Protein AF-A0A968FTC0-F1 (afdb_monomer_lite)

Sequence (76 aa):
MSTLKGMLFSQFANEGLNDLVEEMRSKYKPKKGRRFNHNNITYEISRPILKENCIEFEISSKIPQDELAGTQDMKT

Secondary structure (DSSP, 8-state):
---HHHHHHHHHHHHHHHHHHHHHHHHSEE-SSSEEEETTEEEEEPPPEEETTEEE--EEEE--GGGS--------

Foldseek 3Di:
DQDPVNVVVLVVVQVVVVVVLVVQVVVAPHDPDSWGDDPQKIKHKAGWDADPHDTDIDIDIDRPPVPPPDPDPPPD

Structure (mmCIF, N/CA/C/O backbone):
data_AF-A0A968FTC0-F1
#
_entry.id   AF-A0A968FTC0-F1
#
loop_
_atom_site.group_PDB
_atom_site.id
_atom_site.type_symbol
_atom_site.label_atom_id
_atom_site.label_alt_id
_atom_site.label_comp_id
_atom_site.label_asym_id
_atom_site.label_entity_id
_atom_site.label_seq_id
_atom_site.pdbx_PDB_ins_code
_atom_site.Cartn_x
_atom_site.Cartn_y
_atom_site.Cartn_z
_atom_site.occupancy
_atom_site.B_iso_or_equiv
_atom_site.auth_seq_id
_atom_site.auth_comp_id
_atom_site.auth_asym_id
_atom_site.auth_atom_id
_atom_site.pdbx_PDB_model_num
ATOM 1 N N . MET A 1 1 ? -7.242 7.130 24.159 1.00 57.34 1 MET A N 1
ATOM 2 C CA . MET A 1 1 ? -6.851 5.788 24.648 1.00 57.34 1 MET A CA 1
ATOM 3 C C . MET A 1 1 ? -7.306 4.767 23.623 1.00 57.34 1 MET A C 1
ATOM 5 O O . MET A 1 1 ? -8.442 4.871 23.174 1.00 57.34 1 MET A O 1
ATOM 9 N N . SER A 1 2 ? -6.444 3.839 23.207 1.00 66.75 2 SER A N 1
ATOM 10 C CA . SER A 1 2 ? -6.846 2.763 22.296 1.00 66.75 2 SER A CA 1
ATOM 11 C C . SER A 1 2 ? -7.743 1.768 23.037 1.00 66.75 2 SER A C 1
ATOM 13 O O . SER A 1 2 ? -7.422 1.317 24.133 1.00 66.75 2 SER A O 1
ATOM 15 N N . THR A 1 3 ? -8.895 1.439 22.457 1.00 86.62 3 THR A N 1
ATOM 16 C CA . THR A 1 3 ? -9.751 0.356 22.960 1.00 86.62 3 THR A CA 1
ATOM 17 C C . THR A 1 3 ? -9.237 -0.983 22.427 1.00 86.62 3 THR A C 1
ATOM 19 O O . THR A 1 3 ? -8.624 -1.021 21.360 1.00 86.62 3 THR A O 1
ATOM 22 N N . LEU A 1 4 ? -9.506 -2.098 23.121 1.00 89.19 4 LEU A N 1
ATOM 23 C CA . LEU A 1 4 ? -9.165 -3.445 22.625 1.00 89.19 4 LEU A CA 1
ATOM 24 C C . LEU A 1 4 ? -9.718 -3.682 21.212 1.00 89.19 4 LEU A C 1
ATOM 26 O O . LEU A 1 4 ? -9.004 -4.153 20.332 1.00 89.19 4 LEU A O 1
ATOM 30 N N . LYS A 1 5 ? -10.969 -3.267 20.975 1.00 87.12 5 LYS A N 1
ATOM 31 C CA . LYS A 1 5 ? -11.602 -3.301 19.652 1.00 87.12 5 LYS A CA 1
ATOM 32 C C . LYS A 1 5 ? -10.786 -2.531 18.608 1.00 87.12 5 LYS A C 1
ATOM 34 O O . LYS A 1 5 ? -10.555 -3.050 17.522 1.00 87.12 5 LYS A O 1
ATOM 39 N N . GLY A 1 6 ? -10.337 -1.318 18.936 1.00 84.75 6 GLY A N 1
ATOM 40 C CA . GLY A 1 6 ? -9.514 -0.503 18.041 1.00 84.75 6 GLY A CA 1
ATOM 41 C C . GLY A 1 6 ? -8.152 -1.132 17.747 1.00 84.75 6 GLY A C 1
ATOM 42 O O . GLY A 1 6 ? -7.694 -1.081 16.610 1.00 84.75 6 GLY A O 1
ATOM 43 N N . MET A 1 7 ? -7.528 -1.775 18.739 1.00 87.50 7 MET A N 1
ATOM 44 C CA . MET A 1 7 ? -6.259 -2.487 18.550 1.00 87.50 7 MET A CA 1
ATOM 45 C C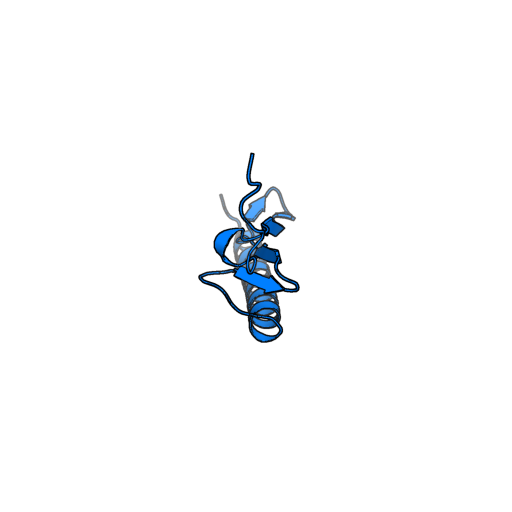 . MET A 1 7 ? -6.414 -3.693 17.617 1.00 87.50 7 MET A C 1
ATOM 47 O O . MET A 1 7 ? -5.660 -3.803 16.654 1.00 87.50 7 MET A O 1
ATOM 51 N N . LEU A 1 8 ? -7.422 -4.541 17.845 1.00 90.00 8 LEU A N 1
ATOM 52 C CA . LEU A 1 8 ? -7.696 -5.713 17.003 1.00 90.00 8 LEU A CA 1
ATOM 53 C C . LEU A 1 8 ? -8.054 -5.320 15.566 1.00 90.00 8 LEU A C 1
ATOM 55 O O . LEU A 1 8 ? -7.550 -5.906 14.612 1.00 90.00 8 LEU A O 1
ATOM 59 N N . PHE A 1 9 ? -8.890 -4.293 15.404 1.00 87.50 9 PHE A N 1
ATOM 60 C CA . PHE A 1 9 ? -9.246 -3.781 14.085 1.00 87.50 9 PHE A CA 1
ATOM 61 C C . PHE A 1 9 ? -8.032 -3.200 13.348 1.00 87.50 9 PHE A C 1
ATOM 63 O O . PHE A 1 9 ? -7.826 -3.496 12.173 1.00 87.50 9 PHE A O 1
ATOM 70 N N . SER A 1 10 ? -7.195 -2.422 14.045 1.00 88.19 10 SER A N 1
ATOM 71 C CA . SER A 1 10 ? -5.953 -1.884 13.483 1.00 88.19 10 SER A CA 1
ATOM 72 C C . SER A 1 10 ? -4.996 -2.996 13.056 1.00 88.19 10 SER A C 1
ATOM 74 O O . SER A 1 10 ? -4.407 -2.900 11.982 1.00 88.19 10 SER A O 1
ATOM 76 N N . GLN A 1 11 ? -4.861 -4.067 13.846 1.00 90.75 11 GLN A N 1
ATO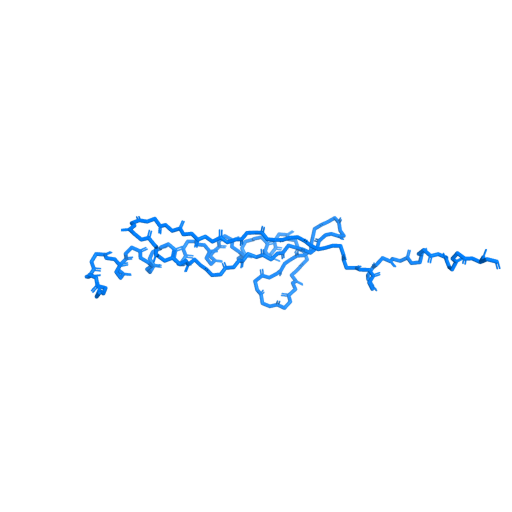M 77 C CA . GLN A 1 11 ? -4.033 -5.217 13.482 1.00 90.75 11 GLN A CA 1
ATOM 78 C C . GLN A 1 11 ? -4.527 -5.870 12.186 1.00 90.75 11 GLN A C 1
ATOM 80 O O . GLN A 1 11 ? -3.757 -5.983 11.236 1.00 90.75 11 GLN A O 1
ATOM 85 N N . PHE A 1 12 ? -5.815 -6.217 12.120 1.00 91.00 12 PHE A N 1
ATOM 86 C CA . PHE A 1 12 ? -6.407 -6.854 10.942 1.00 91.00 12 PHE A CA 1
ATOM 87 C C . PHE A 1 12 ? -6.259 -5.993 9.678 1.00 91.00 12 PHE A C 1
ATOM 89 O O . PHE A 1 12 ? -5.854 -6.480 8.624 1.00 91.00 12 PHE A O 1
ATOM 96 N N . ALA A 1 13 ? -6.529 -4.689 9.783 1.00 90.25 13 ALA A N 1
ATOM 97 C CA . ALA A 1 13 ? -6.379 -3.767 8.660 1.00 90.25 13 ALA A CA 1
ATOM 98 C C . ALA A 1 13 ? -4.915 -3.595 8.220 1.00 90.25 13 ALA A C 1
ATOM 100 O O . ALA A 1 13 ? -4.640 -3.478 7.026 1.00 90.25 13 ALA A O 1
ATOM 101 N N . ASN A 1 14 ? -3.972 -3.583 9.170 1.00 91.81 14 ASN A N 1
ATOM 102 C CA . ASN A 1 14 ? -2.543 -3.530 8.867 1.00 91.81 14 ASN A CA 1
ATOM 103 C C . ASN A 1 14 ? -2.079 -4.782 8.121 1.00 91.81 14 ASN A C 1
ATOM 105 O O . ASN A 1 14 ? -1.361 -4.648 7.134 1.00 91.81 14 ASN A O 1
ATOM 109 N N . GLU A 1 15 ? -2.479 -5.968 8.578 1.00 94.44 15 GLU A N 1
ATOM 110 C CA . GLU A 1 15 ? -2.151 -7.242 7.928 1.00 94.44 15 GLU A CA 1
ATOM 111 C C . GLU A 1 15 ? -2.697 -7.273 6.495 1.00 94.44 15 GLU A C 1
ATOM 113 O O . GLU A 1 15 ? -1.913 -7.397 5.556 1.00 94.44 15 GLU A O 1
ATOM 118 N N . GLY A 1 16 ? -3.990 -6.994 6.298 1.00 93.00 16 GLY A N 1
ATOM 119 C CA . GLY A 1 16 ? -4.589 -6.993 4.960 1.00 93.00 16 GLY A CA 1
ATOM 120 C C . GLY A 1 16 ? -3.960 -5.976 3.998 1.00 93.00 16 GLY A C 1
ATOM 121 O O . GLY A 1 16 ? -3.729 -6.283 2.828 1.00 93.00 16 GLY A O 1
ATOM 122 N N . LEU A 1 17 ? -3.627 -4.767 4.472 1.00 93.12 17 LEU A N 1
ATOM 123 C CA . LEU A 1 17 ? -2.954 -3.780 3.623 1.00 93.12 17 LEU A CA 1
ATOM 124 C C . LEU A 1 17 ? -1.492 -4.159 3.344 1.00 93.12 17 LEU A C 1
ATOM 126 O O . LEU A 1 17 ? -0.977 -3.823 2.281 1.00 93.12 17 LEU A O 1
ATOM 130 N N . ASN A 1 18 ? -0.802 -4.826 4.273 1.00 94.62 18 ASN A N 1
ATOM 131 C CA . ASN A 1 18 ? 0.547 -5.342 4.027 1.00 94.62 18 ASN A CA 1
ATOM 132 C C . ASN A 1 18 ? 0.533 -6.404 2.932 1.00 94.62 18 ASN A C 1
ATOM 134 O O . ASN A 1 18 ? 1.327 -6.296 2.002 1.00 94.62 18 ASN A O 1
ATOM 138 N N . ASP A 1 19 ? -0.390 -7.359 3.006 1.00 95.44 19 ASP A N 1
ATOM 139 C CA . ASP A 1 19 ? -0.509 -8.432 2.019 1.00 95.44 19 ASP A CA 1
ATOM 140 C C . ASP A 1 19 ? -0.787 -7.870 0.622 1.00 95.44 19 ASP A C 1
ATOM 142 O O . ASP A 1 19 ? -0.102 -8.226 -0.336 1.00 95.44 19 ASP A O 1
ATOM 146 N N . LEU A 1 20 ? -1.703 -6.898 0.511 1.00 93.31 20 LEU A N 1
ATOM 147 C CA . LEU A 1 20 ? -1.981 -6.218 -0.756 1.00 93.31 20 LEU A CA 1
ATOM 148 C C . LEU A 1 20 ? -0.750 -5.471 -1.295 1.00 93.31 20 LEU A C 1
ATOM 150 O O . LEU A 1 20 ? -0.477 -5.495 -2.495 1.00 93.31 20 LEU A O 1
ATOM 154 N N . VAL A 1 21 ? 0.008 -4.792 -0.427 1.00 94.81 21 VAL A N 1
ATOM 155 C CA . VAL A 1 21 ? 1.240 -4.099 -0.835 1.00 94.81 21 VAL A CA 1
ATOM 156 C C . VAL A 1 21 ? 2.286 -5.092 -1.330 1.00 94.81 21 VAL A C 1
ATOM 158 O O . VAL A 1 21 ? 2.924 -4.828 -2.349 1.00 94.81 21 VAL A O 1
ATOM 161 N N . GLU A 1 22 ? 2.467 -6.221 -0.650 1.00 95.62 22 GLU A N 1
ATOM 162 C CA . GLU A 1 22 ? 3.402 -7.261 -1.080 1.00 95.62 22 GLU A CA 1
ATOM 163 C C . GLU A 1 22 ? 2.953 -7.925 -2.388 1.00 95.62 22 GLU A C 1
ATOM 165 O O . GLU A 1 22 ? 3.786 -8.136 -3.270 1.00 95.62 22 GLU A O 1
ATOM 170 N N . GLU A 1 23 ? 1.649 -8.138 -2.593 1.00 95.88 23 GLU A N 1
ATOM 171 C CA . GLU A 1 23 ? 1.099 -8.591 -3.876 1.00 95.88 23 GLU A CA 1
ATOM 172 C C . GLU A 1 23 ? 1.435 -7.602 -5.002 1.00 95.88 23 GLU A C 1
ATOM 174 O O . GLU A 1 23 ? 1.967 -7.998 -6.040 1.00 95.88 23 GLU A O 1
ATOM 179 N N . MET A 1 24 ? 1.208 -6.298 -4.796 1.00 95.38 24 MET A N 1
ATOM 180 C CA . MET A 1 24 ? 1.543 -5.276 -5.797 1.00 95.38 24 MET A CA 1
ATOM 181 C C . MET A 1 24 ? 3.052 -5.210 -6.064 1.00 95.38 24 MET A C 1
ATOM 183 O O . MET A 1 24 ? 3.477 -5.084 -7.214 1.00 95.38 24 MET A O 1
ATOM 187 N N . ARG A 1 25 ? 3.882 -5.321 -5.019 1.00 95.56 25 ARG A N 1
ATOM 188 C CA . ARG A 1 25 ? 5.349 -5.359 -5.142 1.00 95.56 25 ARG A CA 1
ATOM 189 C C . ARG A 1 25 ? 5.838 -6.603 -5.875 1.00 95.56 25 ARG A C 1
ATOM 191 O O . ARG A 1 25 ? 6.839 -6.500 -6.573 1.00 95.56 25 ARG A O 1
ATOM 198 N N . SER A 1 26 ? 5.160 -7.739 -5.725 1.00 95.44 26 SER A N 1
ATOM 199 C CA . SER A 1 26 ? 5.468 -8.987 -6.430 1.00 95.44 26 SER A CA 1
ATOM 200 C C . SER A 1 26 ? 5.017 -8.951 -7.892 1.00 95.44 26 SER A C 1
ATOM 202 O O . SER A 1 26 ? 5.751 -9.393 -8.774 1.00 95.44 26 SER A O 1
ATOM 204 N N . LYS A 1 27 ? 3.835 -8.385 -8.157 1.00 96.75 27 LYS A N 1
ATOM 205 C CA . LYS A 1 27 ? 3.251 -8.260 -9.499 1.00 96.75 27 LYS A CA 1
ATOM 206 C C . LYS A 1 27 ? 3.997 -7.261 -10.385 1.00 96.75 27 LYS A C 1
ATOM 208 O O . LYS A 1 27 ? 4.059 -7.439 -11.600 1.00 96.75 27 LYS A O 1
ATOM 213 N N . TYR A 1 28 ? 4.521 -6.193 -9.791 1.00 95.50 28 TYR A N 1
ATOM 214 C CA . TYR A 1 28 ? 5.229 -5.124 -10.494 1.00 95.50 28 TYR A CA 1
ATOM 215 C C . TYR A 1 28 ? 6.712 -5.089 -10.113 1.00 95.50 28 TYR A C 1
ATOM 217 O O . TYR A 1 28 ? 7.240 -6.046 -9.561 1.00 95.50 28 TYR A O 1
ATOM 225 N N . LYS A 1 29 ? 7.431 -4.004 -10.435 1.00 93.44 29 LYS A N 1
ATOM 226 C CA . LYS A 1 29 ? 8.860 -3.891 -10.111 1.00 93.44 29 LYS A CA 1
ATOM 227 C C . LYS A 1 29 ? 9.028 -3.373 -8.674 1.00 93.44 29 LYS A C 1
ATOM 229 O O . LYS A 1 29 ? 8.803 -2.180 -8.445 1.00 93.44 29 LYS A O 1
ATOM 234 N N . PRO A 1 30 ? 9.439 -4.199 -7.696 1.00 95.06 30 PRO A N 1
ATOM 235 C CA . PRO A 1 30 ? 9.539 -3.767 -6.307 1.00 95.06 30 PRO A CA 1
ATOM 236 C C . PRO A 1 30 ? 10.616 -2.690 -6.126 1.00 95.06 30 PRO A C 1
ATOM 238 O O . PRO A 1 30 ? 11.670 -2.703 -6.767 1.00 95.06 30 PRO A O 1
ATOM 241 N N . LYS A 1 31 ? 10.360 -1.750 -5.214 1.00 92.69 31 LYS A N 1
ATOM 242 C CA . LYS A 1 31 ? 11.300 -0.711 -4.766 1.00 92.69 31 LYS A CA 1
ATOM 243 C C . LYS A 1 31 ? 11.498 -0.808 -3.245 1.00 92.69 31 LYS A C 1
ATOM 245 O O . LYS A 1 31 ? 10.906 -1.654 -2.569 1.00 92.69 31 LYS A O 1
ATOM 250 N N . LYS A 1 32 ? 12.375 0.043 -2.697 1.00 91.81 32 LYS A N 1
ATOM 251 C CA . LYS A 1 32 ? 12.690 0.091 -1.257 1.00 91.81 32 LYS A CA 1
ATOM 252 C C . LYS A 1 32 ? 11.461 0.495 -0.436 1.00 91.81 32 LYS A C 1
ATOM 254 O O . LYS A 1 32 ? 10.904 1.568 -0.660 1.00 91.81 32 LYS A O 1
ATOM 259 N N . GLY A 1 33 ? 11.125 -0.283 0.591 1.00 92.38 33 GLY A N 1
ATOM 260 C CA . GLY A 1 33 ? 9.960 -0.026 1.445 1.00 92.38 33 GLY A CA 1
ATOM 261 C C . GLY A 1 33 ? 8.647 -0.399 0.754 1.00 92.38 33 GLY A C 1
ATOM 262 O O . GLY A 1 33 ? 8.629 -1.293 -0.087 1.00 92.38 33 GLY A O 1
ATOM 263 N N . ARG A 1 34 ? 7.556 0.303 1.080 1.00 94.44 34 ARG A N 1
ATOM 264 C CA . ARG A 1 34 ? 6.199 0.063 0.543 1.00 94.44 34 ARG A CA 1
ATOM 265 C C . ARG A 1 34 ? 5.999 0.693 -0.841 1.00 94.44 34 ARG A C 1
ATOM 267 O O . ARG A 1 34 ? 5.020 1.393 -1.088 1.00 94.44 34 ARG A O 1
ATOM 274 N N . ARG A 1 35 ? 6.986 0.504 -1.716 1.00 94.94 35 ARG A N 1
ATOM 275 C CA . ARG A 1 35 ? 7.045 1.120 -3.042 1.00 94.94 35 ARG A CA 1
ATOM 276 C C . ARG A 1 35 ? 7.174 0.072 -4.130 1.00 94.94 35 ARG A C 1
ATOM 278 O O . ARG A 1 35 ? 7.902 -0.911 -3.970 1.00 94.94 35 ARG A O 1
ATOM 285 N N . PHE A 1 36 ? 6.536 0.335 -5.259 1.00 95.81 36 PHE A N 1
ATOM 286 C CA . PHE A 1 36 ? 6.671 -0.445 -6.484 1.00 95.81 36 PHE A CA 1
ATOM 287 C C . PHE A 1 36 ? 6.594 0.479 -7.697 1.00 95.81 36 PHE A C 1
ATOM 289 O O . PHE A 1 36 ? 6.017 1.562 -7.6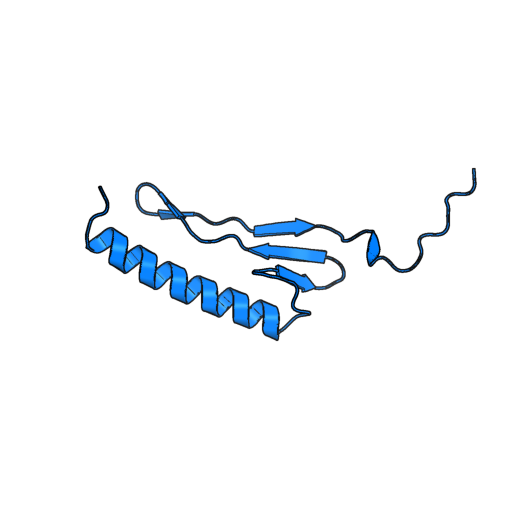38 1.00 95.81 36 PHE A O 1
ATOM 296 N N . ASN A 1 37 ? 7.219 0.071 -8.793 1.00 94.00 37 ASN A N 1
ATOM 297 C CA . ASN A 1 37 ? 7.189 0.787 -10.054 1.00 94.00 37 ASN A CA 1
ATOM 298 C C . ASN A 1 37 ? 6.335 0.020 -11.065 1.00 94.00 37 ASN A C 1
ATOM 300 O O . ASN A 1 37 ? 6.530 -1.180 -11.267 1.00 94.00 37 ASN A O 1
ATOM 304 N N . HIS A 1 38 ? 5.410 0.734 -11.696 1.00 94.50 38 HIS A N 1
ATOM 305 C CA . HIS A 1 38 ? 4.585 0.245 -12.788 1.00 94.50 38 HIS A CA 1
ATOM 306 C C . HIS A 1 38 ? 4.479 1.346 -13.845 1.00 94.50 38 HIS A C 1
ATOM 308 O O . HIS A 1 38 ? 4.201 2.495 -13.510 1.00 94.50 38 HIS A O 1
ATOM 314 N N . ASN A 1 39 ? 4.736 1.010 -15.112 1.00 92.31 39 ASN A N 1
ATOM 315 C CA . ASN A 1 39 ? 4.692 1.945 -16.244 1.00 92.31 39 ASN A CA 1
ATOM 316 C C . ASN A 1 39 ? 5.503 3.235 -16.022 1.00 92.31 39 ASN A C 1
ATOM 318 O O . ASN A 1 39 ? 5.017 4.332 -16.279 1.00 92.31 39 ASN A O 1
ATOM 322 N N . ASN A 1 40 ? 6.737 3.111 -15.521 1.00 90.25 40 ASN A N 1
ATOM 323 C CA . ASN A 1 40 ? 7.624 4.242 -15.217 1.00 90.25 40 ASN A CA 1
ATOM 324 C C . ASN A 1 40 ? 7.064 5.231 -14.177 1.00 90.25 40 ASN A C 1
ATOM 326 O O . ASN A 1 40 ? 7.568 6.342 -14.046 1.00 90.25 40 ASN A O 1
ATOM 330 N N . ILE A 1 41 ? 6.072 4.824 -13.385 1.00 92.50 41 ILE A N 1
ATOM 331 C CA . ILE A 1 41 ? 5.571 5.570 -12.233 1.00 92.50 41 ILE A CA 1
ATOM 332 C C . ILE A 1 41 ? 5.893 4.760 -10.981 1.00 92.50 41 ILE A C 1
ATOM 334 O O . ILE A 1 41 ? 5.621 3.562 -10.902 1.00 92.50 41 ILE A O 1
ATOM 338 N N . THR A 1 42 ? 6.507 5.408 -9.995 1.00 95.06 42 THR A N 1
ATOM 339 C CA . THR A 1 42 ? 6.707 4.826 -8.667 1.00 95.06 42 THR A CA 1
ATOM 340 C C . THR A 1 42 ? 5.504 5.156 -7.807 1.00 95.06 42 THR A C 1
ATOM 342 O O . THR A 1 42 ? 5.219 6.329 -7.582 1.00 95.06 42 THR A O 1
ATOM 345 N N . TYR A 1 43 ? 4.840 4.124 -7.311 1.00 96.31 43 TYR A N 1
ATOM 346 C CA . TYR A 1 43 ? 3.757 4.227 -6.348 1.00 96.31 43 TYR A CA 1
ATOM 347 C C . TYR A 1 43 ? 4.288 3.953 -4.945 1.00 96.31 43 TYR A C 1
ATOM 349 O O . TYR A 1 43 ? 5.158 3.096 -4.755 1.00 96.31 43 TYR A O 1
ATOM 357 N N . GLU A 1 44 ? 3.755 4.672 -3.964 1.00 96.06 44 GLU A N 1
ATOM 358 C CA . GLU A 1 44 ? 3.991 4.448 -2.543 1.00 96.06 44 GLU A CA 1
ATOM 359 C C . GLU A 1 44 ? 2.654 4.324 -1.822 1.00 96.06 44 GLU A C 1
ATOM 361 O O . GLU A 1 44 ? 1.764 5.150 -2.007 1.00 96.06 44 GLU A O 1
ATOM 366 N N . ILE A 1 45 ? 2.524 3.285 -1.000 1.00 95.31 45 ILE A N 1
ATOM 367 C CA . ILE A 1 45 ? 1.349 3.075 -0.153 1.00 95.31 45 ILE A CA 1
ATOM 368 C C . ILE A 1 45 ? 1.798 3.247 1.293 1.00 95.31 45 ILE A C 1
ATOM 370 O O . ILE A 1 45 ? 2.652 2.493 1.774 1.00 95.31 45 ILE A O 1
ATOM 374 N N . SER A 1 46 ? 1.241 4.227 2.000 1.00 93.94 46 SER A N 1
ATOM 375 C CA . SER A 1 46 ? 1.617 4.503 3.387 1.00 93.94 46 SER A CA 1
ATOM 376 C C . SER A 1 46 ? 1.127 3.407 4.346 1.00 93.94 46 SER A C 1
ATOM 378 O O . SER A 1 46 ? 0.455 2.442 3.961 1.00 93.94 46 SER A O 1
ATOM 380 N N . ARG A 1 47 ? 1.541 3.496 5.613 1.00 90.88 47 ARG A N 1
ATOM 381 C CA . ARG A 1 47 ? 0.996 2.626 6.661 1.00 90.88 47 ARG A CA 1
ATOM 382 C C . ARG A 1 47 ? -0.393 3.137 7.055 1.00 90.88 47 ARG A C 1
ATOM 384 O O . ARG A 1 47 ? -0.558 4.352 7.157 1.00 90.88 47 ARG A O 1
ATOM 391 N N . PRO A 1 48 ? -1.357 2.242 7.308 1.00 90.88 48 PRO A N 1
ATOM 392 C CA . PRO A 1 48 ? -2.687 2.653 7.705 1.00 90.88 48 PRO A CA 1
ATOM 393 C C . PRO A 1 48 ? -2.680 3.205 9.130 1.00 90.88 48 PRO A C 1
ATOM 395 O O . PRO A 1 48 ? -1.948 2.732 10.003 1.00 90.88 48 PRO A O 1
ATOM 398 N N . ILE A 1 49 ? -3.524 4.203 9.363 1.00 90.00 49 ILE A N 1
ATOM 399 C CA . ILE A 1 49 ? -3.696 4.887 10.640 1.00 90.00 49 ILE A CA 1
ATOM 400 C C . ILE A 1 49 ? -5.168 4.778 11.034 1.00 90.00 49 ILE A C 1
ATOM 402 O O . ILE A 1 49 ? -6.055 4.975 10.205 1.00 90.00 49 ILE A O 1
ATOM 406 N N . LEU A 1 50 ? -5.439 4.462 12.301 1.00 85.75 50 LEU A N 1
ATOM 407 C CA . LEU A 1 50 ? -6.800 4.465 12.831 1.00 85.75 50 LEU A CA 1
ATOM 408 C C . LEU A 1 50 ? -7.170 5.886 13.261 1.00 85.75 50 LEU A C 1
ATOM 410 O O . LEU A 1 50 ? -6.558 6.424 14.187 1.00 85.75 50 LEU A O 1
ATOM 414 N N . LYS A 1 51 ? -8.194 6.468 12.637 1.00 86.88 51 LYS A N 1
ATOM 415 C CA . LYS A 1 51 ? -8.699 7.798 12.981 1.00 86.88 51 LYS A CA 1
ATOM 416 C C . LYS A 1 51 ? -10.208 7.765 13.156 1.00 86.88 51 LYS A C 1
ATOM 418 O O . LYS A 1 51 ? -10.925 7.362 12.246 1.00 86.88 51 LYS A O 1
ATOM 423 N N . GLU A 1 52 ? -10.654 8.180 14.342 1.00 79.75 52 GLU A N 1
ATOM 424 C CA . GLU A 1 52 ? -12.051 8.272 14.811 1.00 79.75 52 GLU A CA 1
ATOM 425 C C . GLU A 1 52 ? -12.853 6.957 14.802 1.00 79.75 52 GLU A C 1
ATOM 427 O O . GLU A 1 52 ? -13.416 6.592 15.829 1.00 79.75 52 GLU A O 1
ATOM 432 N N . ASN A 1 53 ? -12.889 6.228 13.688 1.00 75.69 53 ASN A N 1
ATOM 433 C CA . ASN A 1 53 ? -13.311 4.827 13.577 1.00 75.69 53 ASN A CA 1
ATOM 434 C C . ASN A 1 53 ? -12.988 4.209 12.199 1.00 75.69 53 ASN A C 1
ATOM 436 O O . ASN A 1 53 ? -13.476 3.128 11.872 1.00 75.69 53 ASN A O 1
ATOM 440 N N . CYS A 1 54 ? -12.189 4.897 11.386 1.00 83.19 54 CYS A N 1
ATOM 441 C CA . CYS A 1 54 ? -11.868 4.525 10.018 1.00 83.19 54 CYS A CA 1
ATOM 442 C C . CYS A 1 54 ? -10.368 4.279 9.880 1.00 83.19 54 CYS A C 1
ATOM 444 O O . CYS A 1 54 ? -9.557 4.806 10.646 1.00 83.19 54 CYS A O 1
ATOM 446 N N . ILE A 1 55 ? -10.006 3.479 8.882 1.00 88.56 55 ILE A N 1
ATOM 447 C CA . ILE A 1 55 ? -8.620 3.349 8.452 1.00 88.56 55 ILE A CA 1
ATOM 448 C C . ILE A 1 55 ? -8.358 4.400 7.383 1.00 88.56 55 ILE A C 1
ATOM 450 O O . ILE A 1 55 ? -9.023 4.415 6.350 1.00 88.56 55 ILE A O 1
ATOM 454 N N . GLU A 1 56 ? -7.374 5.253 7.634 1.00 92.50 56 GLU A N 1
ATOM 455 C CA . GLU A 1 56 ? -6.837 6.187 6.653 1.00 92.50 56 GLU A CA 1
ATOM 456 C C . GLU A 1 56 ? -5.450 5.713 6.219 1.00 92.50 56 GLU A C 1
ATOM 458 O O . GLU A 1 56 ? -4.614 5.339 7.042 1.00 92.50 56 GLU A O 1
ATOM 463 N N . PHE A 1 57 ? -5.196 5.723 4.919 1.00 93.50 57 PHE A N 1
ATOM 464 C CA . PHE A 1 57 ? -3.868 5.558 4.344 1.00 93.50 57 PHE A CA 1
ATOM 465 C C . PHE A 1 57 ? -3.799 6.372 3.058 1.00 93.50 57 PHE A C 1
ATOM 467 O O . PHE A 1 57 ? -4.816 6.790 2.507 1.00 93.50 57 PHE A O 1
ATOM 474 N N . GLU A 1 58 ? -2.585 6.594 2.585 1.00 94.81 58 GLU A N 1
ATOM 475 C CA . GLU A 1 58 ? -2.318 7.394 1.403 1.00 94.81 58 GLU A CA 1
ATOM 476 C C . GLU A 1 58 ? -1.696 6.516 0.326 1.00 94.81 58 GLU A C 1
ATOM 478 O O . GLU A 1 58 ? -0.866 5.646 0.609 1.00 94.81 58 GLU A O 1
ATOM 483 N N . ILE A 1 59 ? -2.095 6.777 -0.915 1.00 95.12 59 ILE A N 1
ATOM 484 C CA . ILE A 1 59 ? -1.410 6.286 -2.101 1.00 95.12 59 ILE A CA 1
ATOM 485 C C . ILE A 1 59 ? -0.869 7.510 -2.822 1.00 95.12 59 ILE A C 1
ATOM 487 O O . ILE A 1 59 ? -1.639 8.364 -3.260 1.00 95.12 59 ILE A O 1
ATOM 491 N N . SER A 1 60 ? 0.448 7.585 -2.959 1.00 95.75 60 SER A N 1
ATOM 492 C CA . SER A 1 60 ? 1.110 8.643 -3.714 1.00 95.75 60 SER A CA 1
ATOM 493 C C . SER A 1 60 ? 1.853 8.063 -4.912 1.00 95.75 60 SER A C 1
ATOM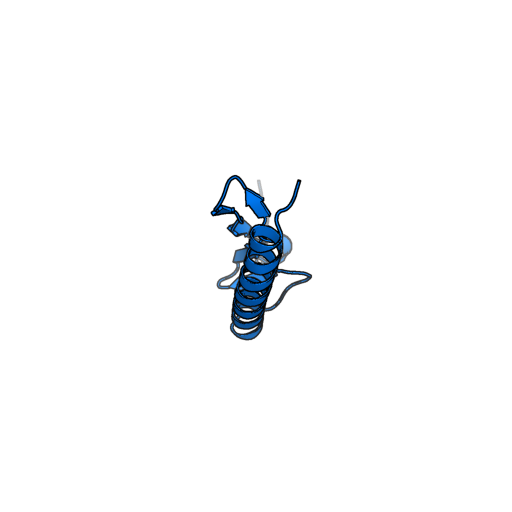 495 O O . SER A 1 60 ? 2.168 6.870 -4.973 1.00 95.75 60 SER A O 1
ATOM 497 N N . SER A 1 61 ? 2.103 8.909 -5.909 1.00 94.94 61 SER A N 1
ATOM 498 C CA . SER A 1 61 ? 2.786 8.522 -7.141 1.00 94.94 61 SER A CA 1
ATOM 499 C C . SER A 1 61 ? 3.821 9.561 -7.546 1.00 94.94 61 SER A C 1
ATOM 501 O O . SER A 1 61 ? 3.569 10.762 -7.448 1.00 94.94 61 SER A O 1
ATOM 503 N N . LYS A 1 62 ? 4.965 9.108 -8.058 1.00 93.56 62 LYS A N 1
ATOM 504 C CA . LYS A 1 62 ? 6.040 9.959 -8.576 1.00 93.56 62 LYS A CA 1
ATOM 505 C C . LYS A 1 62 ? 6.605 9.382 -9.869 1.00 93.56 62 LYS A C 1
ATOM 507 O O . LYS A 1 62 ? 6.902 8.192 -9.934 1.00 93.56 62 LYS A O 1
ATOM 512 N N . ILE A 1 63 ? 6.841 10.241 -10.858 1.00 91.94 63 ILE A N 1
ATOM 513 C CA . ILE A 1 63 ? 7.647 9.905 -12.038 1.00 91.94 63 ILE A CA 1
ATOM 514 C C . ILE A 1 63 ? 9.132 10.023 -11.636 1.00 91.94 63 ILE A C 1
ATOM 516 O O . ILE A 1 63 ? 9.580 11.123 -11.293 1.00 91.94 63 ILE A O 1
ATOM 520 N N . PRO A 1 64 ? 9.901 8.919 -11.597 1.00 83.44 64 PRO A N 1
ATOM 521 C CA . PRO A 1 64 ? 11.318 8.949 -11.263 1.00 83.44 64 PRO A CA 1
ATOM 522 C C . PRO A 1 64 ? 12.113 9.466 -12.469 1.00 83.44 64 PRO A C 1
ATOM 524 O O . PRO A 1 64 ? 12.402 8.712 -13.391 1.00 83.44 64 PRO A O 1
ATOM 527 N N . GLN A 1 65 ? 12.450 10.758 -12.453 1.00 78.00 65 GLN A N 1
ATOM 528 C CA . GLN A 1 65 ? 13.201 11.428 -13.526 1.00 78.00 65 GLN A CA 1
ATOM 529 C C . GLN A 1 65 ? 14.534 10.729 -13.832 1.00 78.00 65 GLN A C 1
ATOM 531 O O . GLN A 1 65 ? 14.894 10.575 -14.991 1.00 78.00 65 GLN A O 1
ATOM 536 N N . ASP A 1 66 ? 15.200 10.205 -12.802 1.00 73.12 66 ASP A N 1
ATOM 537 C CA . ASP A 1 66 ? 16.487 9.505 -12.915 1.00 73.12 66 ASP A CA 1
ATOM 538 C C . ASP A 1 66 ? 16.388 8.146 -13.644 1.00 73.12 66 ASP A C 1
ATOM 540 O O . ASP A 1 66 ? 17.399 7.568 -14.036 1.00 73.12 66 ASP A O 1
ATOM 544 N N . GLU A 1 67 ? 15.173 7.607 -13.809 1.00 65.62 67 GLU A N 1
ATOM 545 C CA . GLU A 1 67 ? 14.902 6.337 -14.500 1.00 65.62 67 GLU A CA 1
ATOM 546 C C . GLU A 1 67 ? 14.265 6.546 -15.882 1.00 65.62 67 GLU A C 1
ATOM 548 O O . GLU A 1 67 ? 14.043 5.576 -16.610 1.00 65.62 67 GLU A O 1
ATOM 553 N N . LEU A 1 68 ? 13.976 7.796 -16.262 1.00 65.06 68 LEU A N 1
ATOM 554 C CA . LEU A 1 68 ? 13.572 8.133 -17.620 1.00 65.06 68 LEU A CA 1
ATOM 555 C C . LEU A 1 68 ? 14.816 8.059 -18.507 1.00 65.06 68 LEU A C 1
ATOM 557 O O . LEU A 1 68 ? 15.731 8.872 -18.399 1.00 65.06 68 LEU A O 1
ATOM 561 N N . ALA A 1 69 ? 14.867 7.051 -19.376 1.00 60.88 69 ALA A N 1
ATOM 562 C CA . ALA A 1 69 ? 15.929 6.926 -20.360 1.00 60.88 69 ALA A CA 1
ATOM 563 C C . ALA A 1 69 ? 15.911 8.144 -21.300 1.00 60.88 69 ALA A C 1
ATOM 565 O O . ALA A 1 69 ? 15.074 8.230 -22.193 1.00 60.88 69 ALA A O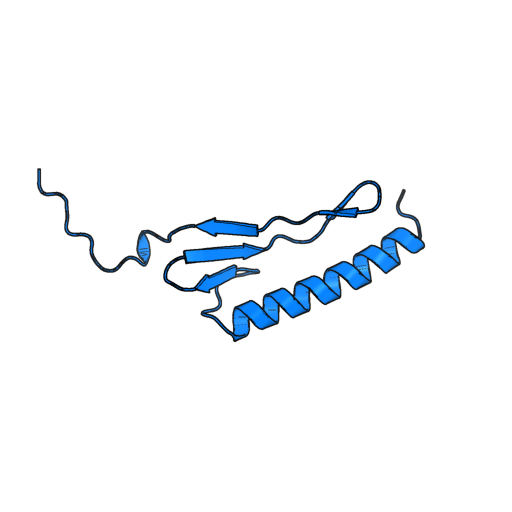 1
ATOM 566 N N . GLY A 1 70 ? 16.840 9.076 -21.075 1.00 59.75 70 GLY A N 1
ATOM 567 C CA . GLY A 1 70 ? 17.294 10.072 -22.041 1.00 59.75 70 GLY A CA 1
ATOM 568 C C . GLY A 1 70 ? 16.207 10.936 -22.677 1.00 59.75 70 GLY A C 1
ATOM 569 O O . GLY A 1 70 ? 15.979 10.844 -23.881 1.00 59.75 70 GLY A O 1
ATOM 570 N N . THR A 1 71 ? 15.633 11.880 -21.934 1.00 51.84 71 THR A N 1
ATOM 571 C CA . THR A 1 71 ? 15.298 13.156 -22.576 1.00 51.84 71 THR A CA 1
ATOM 572 C C . THR A 1 71 ? 16.604 13.899 -22.776 1.00 51.84 71 THR A C 1
ATOM 574 O O . THR A 1 71 ? 17.201 14.386 -21.819 1.00 51.84 71 THR A O 1
ATOM 577 N N . GLN A 1 72 ? 17.061 13.882 -24.029 1.00 57.25 72 GLN A N 1
ATOM 578 C CA . GLN A 1 72 ? 18.083 14.767 -24.568 1.00 57.25 72 GLN A CA 1
ATOM 579 C C . GLN A 1 72 ? 18.025 16.123 -23.872 1.00 57.25 72 GLN A C 1
ATOM 581 O O . GLN A 1 72 ? 16.942 16.701 -23.743 1.00 57.25 72 GLN A O 1
ATOM 586 N N . ASP A 1 73 ? 19.196 16.603 -23.459 1.00 53.94 73 ASP A N 1
ATOM 587 C CA . ASP A 1 73 ? 19.435 18.000 -23.142 1.00 53.94 73 ASP A CA 1
ATOM 588 C C . ASP A 1 73 ? 18.569 18.869 -24.061 1.00 53.94 73 ASP A C 1
ATOM 590 O O . ASP A 1 73 ? 18.718 18.812 -25.288 1.00 53.94 73 ASP A O 1
ATOM 594 N N . MET A 1 74 ? 17.641 19.650 -23.496 1.00 60.34 74 MET A N 1
ATOM 595 C CA . MET A 1 74 ? 17.102 20.792 -24.227 1.00 60.34 74 MET A CA 1
ATOM 596 C C . MET A 1 74 ? 18.296 21.713 -24.459 1.00 60.34 74 MET A C 1
ATOM 598 O O . MET A 1 74 ? 18.651 22.517 -23.602 1.00 60.34 74 MET A O 1
ATOM 602 N N . LYS A 1 75 ? 18.976 21.510 -25.589 1.00 51.78 75 LYS A N 1
ATOM 603 C CA . LYS A 1 75 ? 20.000 22.414 -26.089 1.00 51.78 75 LYS A CA 1
ATOM 604 C C . LYS A 1 75 ? 19.300 23.731 -26.386 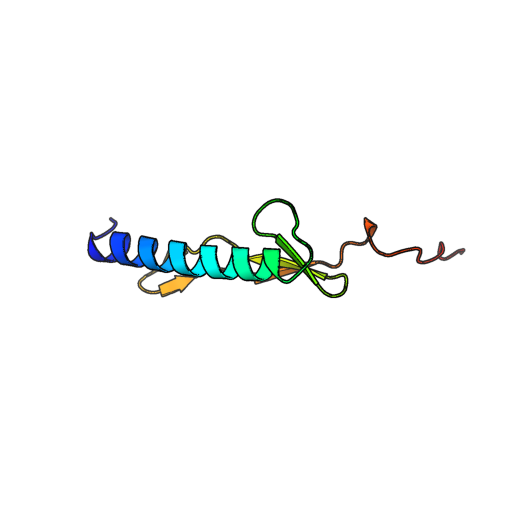1.00 51.78 75 LYS A C 1
ATOM 606 O O . LYS A 1 75 ? 18.564 23.824 -27.367 1.00 51.78 75 LYS A O 1
ATOM 611 N N . THR A 1 76 ? 19.491 24.691 -25.492 1.00 45.00 76 THR A N 1
ATOM 612 C CA . THR A 1 76 ? 19.282 26.111 -25.770 1.00 45.00 76 THR A CA 1
ATOM 613 C C . THR A 1 76 ? 20.357 26.603 -26.730 1.00 45.00 76 THR A C 1
ATOM 615 O O . THR A 1 76 ? 21.512 26.127 -26.609 1.00 45.00 76 THR A O 1
#

Radius of gyration: 17.4 Å; chains: 1; bounding box: 33×35×51 Å

pLDDT: mean 86.03, std 13.24, range [45.0, 96.75]